Protein AF-A0A1C6R703-F1 (afdb_monomer_lite)

pLDDT: mean 78.06, std 10.55, range [42.03, 93.06]

Foldseek 3Di:
DPPPQFAADQDPVRVVVDPDDDDDPVVVVVVVVVVVVVVVVVVVVCPVPDAFKDKDKDKDKDKDWGWHDHVPRDIDIDIDIDIDIDIDIDGDDDPDPVPRDDDD

Radius of gyration: 22.9 Å; chains: 1; bounding box: 67×23×53 Å

Secondary structure (DSSP, 8-state):
-----PPBPPPHHHHHT----PPPHHHHHHHHHHHHHHHHHHHHHTTTT--SEEEEEEEEEEEEEEEEE-SSS-EEEEEEEEEEEEEEEEEPPPSSGGGS----

Structure (mmCIF, N/CA/C/O backbone):
data_AF-A0A1C6R703-F1
#
_entry.id   AF-A0A1C6R703-F1
#
loop_
_atom_site.group_PDB
_atom_site.id
_atom_site.type_symbol
_atom_site.label_atom_id
_atom_site.label_alt_id
_atom_site.label_comp_id
_atom_site.label_asym_id
_atom_site.label_entity_id
_atom_site.label_seq_id
_atom_site.pdbx_PDB_ins_code
_atom_site.Cartn_x
_atom_site.Cartn_y
_atom_site.Cartn_z
_atom_site.occupancy
_atom_site.B_iso_or_equiv
_atom_site.auth_seq_id
_atom_site.auth_comp_id
_atom_site.auth_asym_id
_atom_site.auth_atom_id
_atom_site.pdbx_PDB_model_num
ATOM 1 N N . MET A 1 1 ? -35.586 -1.135 3.241 1.00 42.03 1 MET A N 1
ATOM 2 C CA . MET A 1 1 ? -34.112 -1.097 3.143 1.00 42.03 1 MET A CA 1
ATOM 3 C C . MET A 1 1 ? -33.589 -1.514 4.502 1.00 42.03 1 MET A C 1
ATOM 5 O O . MET A 1 1 ? -34.088 -0.984 5.480 1.00 42.03 1 MET A O 1
ATOM 9 N N . SER A 1 2 ? -32.722 -2.524 4.595 1.00 45.53 2 SER A N 1
ATOM 10 C CA . SER A 1 2 ? -32.150 -2.909 5.892 1.00 45.53 2 SER A CA 1
ATOM 11 C C . SER A 1 2 ? -31.311 -1.736 6.383 1.00 45.53 2 SER A C 1
ATOM 13 O O . SER A 1 2 ? -30.311 -1.423 5.737 1.00 45.53 2 SER A O 1
ATOM 15 N N . ASP A 1 3 ? -31.726 -1.079 7.467 1.00 50.41 3 ASP A N 1
ATOM 16 C CA . ASP A 1 3 ? -30.932 -0.045 8.125 1.00 50.41 3 ASP A CA 1
ATOM 17 C C . ASP A 1 3 ? -29.556 -0.640 8.419 1.00 50.41 3 ASP A C 1
ATOM 19 O O . ASP A 1 3 ? -29.404 -1.520 9.274 1.00 50.41 3 ASP A O 1
ATOM 23 N N . LYS A 1 4 ? -28.546 -0.235 7.641 1.00 57.25 4 LYS A N 1
ATOM 24 C CA . LYS A 1 4 ? -27.158 -0.589 7.919 1.00 57.25 4 LYS A CA 1
ATOM 25 C C . LYS A 1 4 ? -26.849 0.037 9.271 1.00 57.25 4 LYS A C 1
ATOM 27 O O . LYS A 1 4 ? -26.627 1.241 9.346 1.00 57.25 4 LYS A O 1
ATOM 32 N N . LYS A 1 5 ? -26.892 -0.765 10.339 1.00 70.06 5 LYS A N 1
ATOM 33 C CA . LYS A 1 5 ? -26.511 -0.323 11.682 1.00 70.06 5 LYS A CA 1
ATOM 34 C C . LYS A 1 5 ? -25.097 0.243 11.595 1.00 70.06 5 LYS A C 1
ATOM 36 O O . LYS A 1 5 ? -24.144 -0.507 11.387 1.00 70.06 5 LYS A O 1
ATOM 41 N N . LEU A 1 6 ? -24.981 1.564 11.704 1.00 71.12 6 LEU A N 1
ATOM 42 C CA . LEU A 1 6 ? -23.689 2.226 11.792 1.00 71.12 6 LEU A CA 1
ATOM 43 C C . LEU A 1 6 ? -22.967 1.703 13.032 1.00 71.12 6 LEU A C 1
ATOM 45 O O . LEU A 1 6 ? -23.559 1.544 14.101 1.00 71.12 6 LEU A O 1
ATOM 49 N N . SER A 1 7 ? -21.681 1.414 12.876 1.00 78.06 7 SER A N 1
ATOM 50 C CA . SER A 1 7 ? -20.804 1.085 13.997 1.00 78.06 7 SER A CA 1
ATOM 51 C C . SER A 1 7 ? -20.750 2.243 14.989 1.00 78.06 7 SER A C 1
ATOM 53 O O . SER A 1 7 ? -20.774 3.395 14.575 1.00 78.06 7 SER A O 1
ATOM 55 N N . ARG A 1 8 ? -20.651 1.951 16.286 1.00 86.25 8 ARG A N 1
ATOM 56 C CA . ARG A 1 8 ? -20.421 2.958 17.333 1.00 86.25 8 ARG A CA 1
ATOM 57 C C . ARG A 1 8 ? -18.938 3.070 17.672 1.00 86.25 8 ARG A C 1
ATOM 59 O O . ARG A 1 8 ? -18.161 2.175 17.337 1.00 86.25 8 ARG A O 1
ATOM 66 N N . PHE A 1 9 ? -18.570 4.117 18.402 1.00 83.88 9 PHE A N 1
ATOM 67 C CA . PHE A 1 9 ? -17.266 4.172 19.054 1.00 83.88 9 PHE A CA 1
ATOM 68 C C . PHE A 1 9 ? -17.072 3.003 20.030 1.00 83.88 9 PHE A C 1
ATOM 70 O O . PHE A 1 9 ? -17.999 2.579 20.731 1.00 83.88 9 PHE A O 1
ATOM 77 N N . THR A 1 10 ? -15.841 2.498 20.076 1.00 85.62 10 THR A N 1
ATOM 78 C CA . THR A 1 10 ? -15.371 1.541 21.081 1.00 85.62 10 THR A CA 1
ATOM 79 C C . THR A 1 10 ? -15.441 2.174 22.471 1.00 85.62 10 THR A C 1
ATOM 81 O O . THR A 1 10 ? -14.956 3.298 22.646 1.00 85.62 10 THR A O 1
ATOM 84 N N . THR A 1 11 ? -16.009 1.471 23.457 1.00 87.06 11 THR A N 1
ATOM 85 C CA . THR A 1 11 ? -16.006 1.945 24.853 1.00 87.06 11 THR A CA 1
ATOM 86 C C . THR A 1 11 ? -14.586 1.920 25.439 1.00 87.06 11 THR A C 1
ATOM 88 O O . THR A 1 11 ? -13.704 1.265 24.876 1.00 87.06 11 THR A O 1
ATOM 91 N N . PRO A 1 12 ? -14.325 2.607 26.569 1.00 88.25 12 PRO A N 1
ATOM 92 C CA . PRO A 1 12 ? -13.030 2.520 27.246 1.00 88.25 12 PRO A CA 1
ATOM 93 C C . PRO A 1 12 ? -12.628 1.079 27.603 1.00 88.25 12 PRO A C 1
ATOM 95 O O . PRO A 1 12 ? -11.501 0.682 27.315 1.00 88.25 12 PRO A O 1
ATOM 98 N N . ASP A 1 13 ? -13.561 0.282 28.134 1.00 88.56 13 ASP A N 1
ATOM 99 C CA . ASP A 1 13 ? -13.310 -1.113 28.526 1.00 88.56 13 ASP A CA 1
ATOM 100 C C . ASP A 1 13 ? -13.034 -2.013 27.316 1.00 88.56 13 ASP A C 1
ATOM 102 O O . ASP A 1 13 ? -12.133 -2.847 27.335 1.00 88.56 13 ASP A O 1
ATOM 106 N N . GLU A 1 14 ? -13.777 -1.832 26.222 1.00 87.12 14 GLU A N 1
ATOM 107 C CA . GLU A 1 14 ? -13.518 -2.553 24.974 1.00 87.12 14 GLU A CA 1
ATOM 108 C C . GLU A 1 14 ? -12.159 -2.171 24.392 1.00 87.12 14 GLU A C 1
ATOM 110 O O . GLU A 1 14 ? -11.425 -3.041 23.934 1.00 87.12 14 GLU A O 1
ATOM 115 N N . ARG A 1 15 ? -11.795 -0.884 24.442 1.00 86.88 15 ARG A N 1
ATOM 116 C CA . ARG A 1 15 ? -10.514 -0.389 23.932 1.00 86.88 15 ARG A CA 1
ATOM 117 C C . ARG A 1 15 ? -9.337 -0.968 24.707 1.00 86.88 15 ARG A C 1
ATOM 119 O O . ARG A 1 15 ? -8.343 -1.318 24.083 1.00 86.88 15 ARG A O 1
ATOM 126 N N . ALA A 1 16 ? -9.461 -1.111 26.027 1.00 88.44 16 ALA A N 1
ATOM 127 C CA . ALA A 1 16 ? -8.446 -1.751 26.863 1.00 88.44 16 ALA A CA 1
ATOM 128 C C . ALA A 1 16 ? -8.216 -3.232 26.500 1.00 88.44 16 ALA A C 1
ATOM 130 O O . ALA A 1 16 ? -7.138 -3.762 26.748 1.00 88.44 16 ALA A O 1
ATOM 131 N N . ASN A 1 17 ? -9.207 -3.879 25.878 1.00 87.00 17 ASN A N 1
ATOM 132 C CA . ASN A 1 17 ? -9.140 -5.270 25.433 1.00 87.00 17 ASN A CA 1
ATOM 133 C C . ASN A 1 17 ? -8.705 -5.434 23.962 1.00 87.00 17 ASN A C 1
ATOM 135 O O . ASN A 1 17 ? -8.590 -6.564 23.486 1.00 87.00 17 ASN A O 1
ATOM 139 N N . ILE A 1 18 ? -8.467 -4.346 23.219 1.00 86.94 18 ILE A N 1
ATOM 140 C CA . ILE A 1 18 ? -7.965 -4.417 21.840 1.00 86.94 18 ILE A CA 1
ATOM 141 C C . ILE A 1 18 ? -6.448 -4.608 21.876 1.00 86.94 18 ILE A C 1
ATOM 143 O O . ILE A 1 18 ? -5.710 -3.716 22.283 1.00 86.94 18 ILE A O 1
ATOM 147 N N . SER A 1 19 ? -5.979 -5.759 21.396 1.00 83.62 19 SER A N 1
ATOM 148 C CA . SER A 1 19 ? -4.547 -6.065 21.280 1.00 83.62 19 SER A CA 1
ATOM 149 C C . SER A 1 19 ? -3.885 -5.453 20.041 1.00 83.62 19 SER A C 1
ATOM 151 O O . SER A 1 19 ? -2.666 -5.309 20.007 1.00 83.62 19 SER A O 1
ATOM 153 N N . GLY A 1 20 ? -4.670 -5.087 19.026 1.00 84.31 20 GLY A N 1
ATOM 154 C CA . GLY A 1 20 ? -4.177 -4.492 17.789 1.00 84.31 20 GLY A CA 1
ATOM 155 C C . GLY A 1 20 ? -5.220 -4.491 16.675 1.00 84.31 20 GLY A C 1
ATOM 156 O O . GLY A 1 20 ? -6.372 -4.883 16.870 1.00 84.31 20 GLY A O 1
ATOM 157 N N . ILE A 1 21 ? -4.797 -4.042 15.494 1.00 8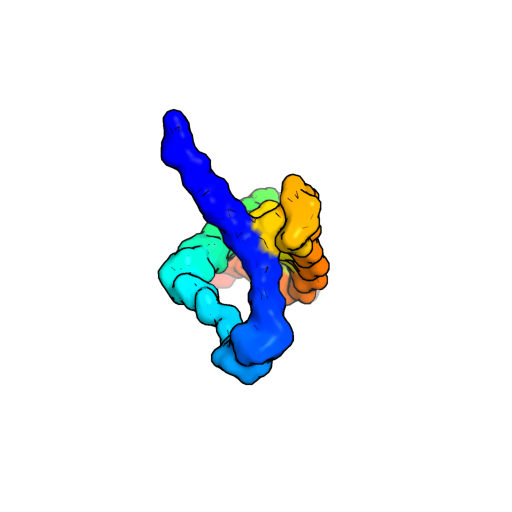5.38 21 ILE A N 1
ATOM 158 C CA . ILE A 1 21 ? -5.572 -4.107 14.254 1.00 85.38 21 ILE A CA 1
ATOM 159 C C . ILE A 1 21 ? -4.827 -5.050 13.316 1.00 85.38 21 ILE A C 1
ATOM 161 O O . ILE A 1 21 ? -3.684 -4.780 12.959 1.00 85.38 21 ILE A O 1
ATOM 165 N N . ASN A 1 22 ? -5.485 -6.133 12.909 1.00 88.31 22 ASN A N 1
ATOM 166 C CA . ASN A 1 22 ? -4.953 -7.032 11.893 1.00 88.31 22 ASN A CA 1
ATOM 167 C C . ASN A 1 22 ? -5.52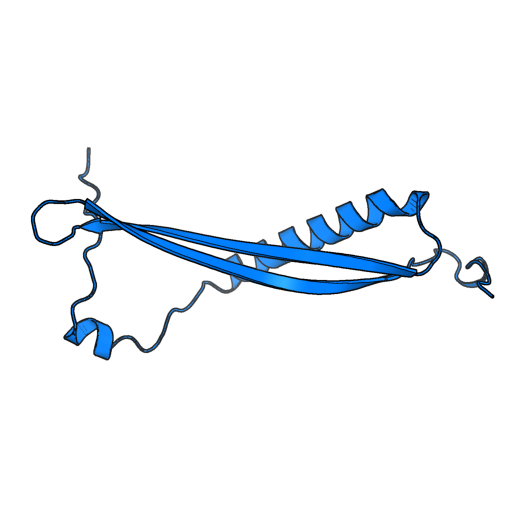1 -6.638 10.535 1.00 88.31 22 ASN A C 1
ATOM 169 O O . ASN A 1 22 ? -6.738 -6.516 10.371 1.00 88.31 22 ASN A O 1
ATOM 173 N N . LEU A 1 23 ? -4.629 -6.448 9.572 1.00 87.62 23 LEU A N 1
ATOM 174 C CA . LEU A 1 23 ? -5.000 -6.313 8.173 1.00 87.62 23 LEU A CA 1
ATOM 175 C C . LEU A 1 23 ? -5.063 -7.705 7.548 1.00 87.62 23 LEU A C 1
ATOM 177 O O . LEU A 1 23 ? -4.345 -8.614 7.960 1.00 87.62 23 LEU A O 1
ATOM 181 N N . ASN A 1 24 ? -5.939 -7.874 6.564 1.00 92.44 24 ASN A N 1
ATOM 182 C CA . ASN A 1 24 ? -5.965 -9.095 5.779 1.00 92.44 24 ASN A CA 1
ATOM 183 C C . ASN A 1 24 ? -4.708 -9.139 4.893 1.00 92.44 24 ASN A C 1
ATOM 185 O O . ASN A 1 24 ? -4.492 -8.241 4.082 1.00 92.44 24 ASN A O 1
ATOM 189 N N . GLU A 1 25 ? -3.893 -10.180 5.056 1.00 91.62 25 GLU A N 1
ATOM 190 C CA . GLU A 1 25 ? -2.612 -10.315 4.354 1.00 91.62 25 GLU A CA 1
ATOM 191 C C . GLU A 1 25 ? -2.780 -10.361 2.829 1.00 91.62 25 GLU A C 1
ATOM 193 O O . GLU A 1 25 ? -2.054 -9.666 2.123 1.00 91.62 25 GLU A O 1
ATOM 198 N N . SER A 1 26 ? -3.783 -11.080 2.307 1.00 93.06 26 SER A N 1
ATOM 199 C CA . SER A 1 26 ? -3.996 -11.162 0.856 1.00 93.06 26 SER A CA 1
ATOM 200 C C . SER A 1 26 ? -4.404 -9.825 0.243 1.00 93.06 26 SER A C 1
ATOM 202 O O . SER A 1 26 ? -3.995 -9.513 -0.876 1.00 93.06 26 SER A O 1
ATOM 204 N N . ASP A 1 27 ? -5.169 -9.016 0.981 1.00 91.19 27 ASP A N 1
ATOM 205 C CA . ASP A 1 27 ? -5.554 -7.681 0.520 1.00 91.19 27 ASP A CA 1
ATOM 206 C C . ASP A 1 27 ? -4.329 -6.756 0.494 1.00 91.19 27 ASP A C 1
ATOM 208 O O . ASP A 1 27 ? -4.106 -6.036 -0.482 1.00 91.19 27 ASP A O 1
ATOM 212 N N . VAL A 1 28 ? -3.496 -6.805 1.541 1.00 89.25 28 VAL A N 1
ATOM 213 C CA . VAL A 1 28 ? -2.246 -6.031 1.615 1.00 89.25 28 VAL A CA 1
ATOM 214 C C . VAL A 1 28 ? -1.310 -6.402 0.465 1.00 89.25 28 VAL A C 1
ATOM 216 O O . VAL A 1 28 ? -0.833 -5.513 -0.243 1.00 89.25 28 VAL A O 1
ATOM 219 N N . ASP A 1 29 ? -1.098 -7.694 0.220 1.00 92.56 29 ASP A N 1
ATOM 220 C CA . ASP A 1 29 ? -0.244 -8.178 -0.867 1.00 92.56 29 ASP A CA 1
ATOM 221 C C . ASP A 1 29 ? -0.752 -7.736 -2.243 1.00 92.56 29 ASP A C 1
ATOM 223 O O . ASP A 1 29 ? 0.035 -7.325 -3.105 1.00 92.56 29 ASP A O 1
ATOM 227 N N . GLN A 1 30 ? -2.071 -7.758 -2.455 1.00 90.69 30 GLN A N 1
ATOM 228 C CA . GLN A 1 30 ? -2.673 -7.267 -3.690 1.00 90.69 30 GLN A CA 1
ATOM 229 C C . GLN A 1 30 ? -2.379 -5.775 -3.901 1.00 90.69 30 GLN A C 1
ATOM 231 O O . GLN A 1 30 ? -1.960 -5.381 -4.995 1.00 90.69 30 GLN A O 1
ATOM 236 N N . PHE A 1 31 ? -2.544 -4.947 -2.867 1.00 88.75 31 PHE A N 1
ATOM 237 C CA . PHE A 1 31 ? -2.238 -3.516 -2.942 1.00 88.75 31 PHE A CA 1
ATOM 238 C C . PHE A 1 31 ? -0.751 -3.252 -3.210 1.00 88.75 31 PHE A C 1
ATOM 240 O O . PHE A 1 31 ? -0.414 -2.428 -4.065 1.00 88.75 31 PHE A O 1
ATOM 247 N N . LEU A 1 32 ? 0.146 -3.976 -2.537 1.00 88.81 32 LEU A N 1
ATOM 248 C CA . LEU A 1 32 ? 1.589 -3.859 -2.760 1.00 88.81 32 LEU A CA 1
ATOM 249 C C . LEU A 1 32 ? 1.984 -4.277 -4.184 1.00 88.81 32 LEU A C 1
ATOM 251 O O . LEU A 1 32 ? 2.821 -3.623 -4.810 1.00 88.81 32 LEU A O 1
ATOM 255 N N . SER A 1 33 ? 1.349 -5.317 -4.730 1.00 90.44 33 SER A N 1
ATOM 256 C CA . SER A 1 33 ? 1.542 -5.744 -6.119 1.00 90.44 33 SER A CA 1
ATOM 257 C C . SER A 1 33 ? 1.138 -4.648 -7.113 1.00 90.44 33 SER A C 1
ATOM 259 O O . SER A 1 33 ? 1.906 -4.322 -8.023 1.00 90.44 33 SER A O 1
ATOM 261 N N . MET A 1 34 ? -0.0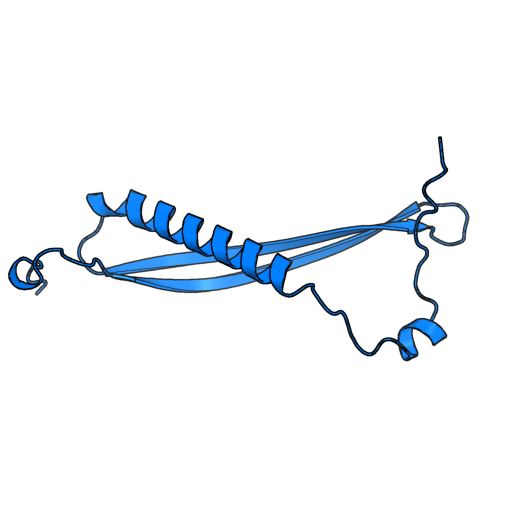14 -4.004 -6.902 1.00 88.31 34 MET A N 1
ATOM 262 C CA . MET A 1 34 ? -0.464 -2.879 -7.733 1.00 88.31 34 MET A CA 1
ATOM 263 C C . MET A 1 34 ? 0.498 -1.688 -7.656 1.00 88.31 34 MET A C 1
ATOM 265 O O . MET A 1 34 ? 0.851 -1.112 -8.686 1.00 88.31 34 MET A O 1
ATOM 269 N N . MET A 1 35 ? 0.973 -1.345 -6.455 1.00 87.19 35 MET A N 1
ATOM 270 C CA . MET A 1 35 ? 1.961 -0.280 -6.265 1.00 87.19 35 MET A CA 1
ATOM 271 C C . MET A 1 35 ? 3.263 -0.593 -7.012 1.00 87.19 35 MET A C 1
ATOM 273 O O . MET A 1 35 ? 3.783 0.259 -7.732 1.00 87.19 35 MET A O 1
ATOM 277 N N . LYS A 1 36 ? 3.757 -1.833 -6.912 1.00 87.06 36 LYS A N 1
ATOM 278 C CA . LYS A 1 36 ? 4.938 -2.292 -7.651 1.00 87.06 36 LYS A CA 1
ATOM 279 C C . LYS A 1 36 ? 4.750 -2.159 -9.164 1.00 87.06 36 LYS A C 1
ATOM 281 O O . LYS A 1 36 ? 5.650 -1.670 -9.842 1.00 87.06 36 LYS A O 1
ATOM 286 N N . GLN A 1 37 ? 3.598 -2.563 -9.699 1.00 87.44 37 GLN A N 1
ATOM 287 C CA . GLN A 1 37 ? 3.295 -2.417 -11.127 1.00 87.44 37 GLN A CA 1
ATOM 288 C C . GLN A 1 37 ? 3.254 -0.948 -11.563 1.00 87.44 37 GLN A C 1
ATOM 290 O O . GLN A 1 37 ? 3.818 -0.608 -12.601 1.00 87.44 37 GLN A O 1
ATOM 295 N N . GLY A 1 38 ? 2.650 -0.069 -10.758 1.00 82.88 38 GLY A N 1
ATOM 296 C CA . GLY A 1 38 ? 2.631 1.372 -11.014 1.00 82.88 38 GLY A CA 1
ATOM 297 C C . GLY A 1 38 ? 4.034 1.982 -11.041 1.00 82.88 38 GLY A C 1
ATOM 298 O O . GLY A 1 38 ? 4.356 2.732 -11.960 1.00 82.88 38 GLY A O 1
ATOM 299 N N . LEU A 1 39 ? 4.895 1.601 -10.090 1.00 82.25 39 LEU A N 1
ATOM 300 C CA . LEU A 1 39 ? 6.295 2.034 -10.045 1.00 82.25 39 LEU A CA 1
ATOM 301 C C . LEU A 1 39 ? 7.078 1.572 -11.274 1.00 82.25 39 LEU A C 1
ATOM 303 O O . LEU A 1 39 ? 7.790 2.374 -11.872 1.00 82.25 39 LEU A O 1
ATOM 307 N N . LEU A 1 40 ? 6.919 0.310 -11.681 1.00 83.69 40 LEU A N 1
ATOM 308 C CA . LEU A 1 40 ? 7.548 -0.211 -12.896 1.00 83.69 40 LEU A CA 1
ATOM 309 C C . LEU A 1 40 ? 7.050 0.530 -14.138 1.00 83.69 40 LEU A C 1
ATOM 311 O O . LEU A 1 40 ? 7.861 0.954 -14.951 1.00 83.69 40 LEU A O 1
ATOM 315 N N . SER A 1 41 ? 5.741 0.758 -14.259 1.00 82.81 41 SER A N 1
ATOM 316 C CA . SER A 1 41 ? 5.174 1.500 -15.388 1.00 82.81 41 SER A CA 1
ATOM 317 C C . SER A 1 41 ? 5.680 2.944 -15.443 1.00 82.81 41 SER A C 1
ATOM 319 O O . SER A 1 41 ? 5.980 3.440 -16.529 1.00 82.81 41 SER A O 1
ATOM 321 N N . ALA A 1 42 ? 5.784 3.622 -14.297 1.00 78.25 42 ALA A N 1
ATOM 322 C CA . ALA A 1 42 ? 6.333 4.972 -14.213 1.00 78.25 42 ALA A CA 1
ATOM 323 C C . ALA A 1 42 ? 7.824 4.985 -14.581 1.00 78.25 42 ALA A C 1
ATOM 325 O O . ALA A 1 42 ? 8.247 5.796 -15.398 1.00 78.25 42 ALA A O 1
ATOM 326 N N . ALA A 1 43 ? 8.609 4.041 -14.053 1.00 77.44 43 ALA A N 1
ATOM 327 C CA . ALA A 1 43 ? 10.021 3.876 -14.390 1.00 77.44 43 ALA A CA 1
ATOM 328 C C . ALA A 1 43 ? 10.226 3.620 -15.894 1.00 77.44 43 ALA A C 1
ATOM 330 O O . ALA A 1 43 ? 11.080 4.251 -16.515 1.00 77.44 43 ALA A O 1
ATOM 331 N N . SER A 1 44 ? 9.405 2.756 -16.500 1.00 76.06 44 SER A N 1
ATOM 332 C CA . SER A 1 44 ? 9.437 2.464 -17.937 1.00 76.06 44 SER A CA 1
ATOM 333 C C . SER A 1 44 ? 9.088 3.678 -18.798 1.00 76.06 44 SER A C 1
ATOM 335 O O . SER A 1 44 ? 9.658 3.835 -19.874 1.00 76.06 44 SER A O 1
ATOM 337 N N . ALA A 1 45 ? 8.212 4.576 -18.336 1.00 74.38 45 ALA A N 1
ATOM 338 C CA . ALA A 1 45 ? 7.929 5.821 -19.054 1.00 74.38 45 ALA A CA 1
ATOM 339 C C . ALA A 1 45 ? 9.167 6.736 -19.162 1.00 74.38 45 ALA A C 1
ATOM 341 O O . ALA A 1 45 ? 9.282 7.513 -20.109 1.00 74.38 45 ALA A O 1
ATOM 342 N N . HIS A 1 46 ? 10.117 6.612 -18.232 1.00 69.31 46 HIS A N 1
ATOM 343 C CA . HIS A 1 46 ? 11.379 7.352 -18.235 1.00 69.31 46 HIS A CA 1
ATOM 344 C C . HIS A 1 46 ? 12.528 6.622 -18.950 1.00 69.31 46 HIS A C 1
ATOM 346 O O . HIS A 1 46 ? 13.620 7.184 -19.065 1.00 69.31 46 HIS A O 1
ATOM 352 N N . ASP A 1 47 ? 12.299 5.419 -19.489 1.00 64.56 47 ASP A N 1
ATOM 353 C CA . ASP A 1 47 ? 13.341 4.623 -20.148 1.00 64.56 47 ASP A CA 1
ATOM 354 C C . ASP A 1 47 ? 13.937 5.341 -21.375 1.00 64.56 47 ASP A C 1
ATOM 356 O O . ASP A 1 47 ? 15.145 5.309 -21.602 1.00 64.56 47 ASP A O 1
ATOM 360 N N . ALA A 1 48 ? 13.135 6.116 -22.108 1.00 59.16 48 ALA A N 1
ATOM 361 C CA . ALA A 1 48 ? 13.635 6.922 -23.224 1.00 59.16 48 ALA A CA 1
ATOM 362 C C . ALA A 1 48 ? 14.400 8.195 -22.793 1.00 59.16 48 ALA A C 1
ATOM 364 O O . ALA A 1 48 ? 15.054 8.816 -23.628 1.00 59.16 48 ALA A O 1
ATOM 365 N N . ALA A 1 49 ? 14.311 8.607 -21.521 1.00 57.03 49 ALA A N 1
ATOM 366 C CA . ALA A 1 49 ? 14.706 9.945 -21.072 1.00 57.03 49 ALA A CA 1
ATOM 367 C C . ALA A 1 49 ? 15.965 10.000 -20.185 1.00 57.03 49 ALA A C 1
ATOM 369 O O . ALA A 1 49 ? 16.551 11.074 -20.068 1.00 57.03 49 ALA A O 1
ATOM 370 N N . VAL A 1 50 ? 16.395 8.894 -19.557 1.00 59.00 50 VAL A N 1
ATOM 371 C CA . VAL A 1 50 ? 17.494 8.916 -18.565 1.00 59.00 50 VAL A CA 1
ATOM 372 C C . VAL A 1 50 ? 18.557 7.843 -18.844 1.00 59.00 50 VAL A C 1
ATOM 374 O O . VAL A 1 50 ? 18.229 6.716 -19.222 1.00 59.00 50 VAL A O 1
ATOM 377 N N . GLN A 1 51 ? 19.840 8.191 -18.675 1.00 61.19 51 GLN A N 1
ATOM 378 C CA . GLN A 1 51 ? 20.972 7.254 -18.738 1.00 61.19 51 GLN A CA 1
ATOM 379 C C . GLN A 1 51 ? 21.048 6.398 -17.465 1.00 61.19 51 GLN A C 1
ATOM 381 O O . GLN A 1 51 ? 20.856 6.931 -16.382 1.00 61.19 51 GLN A O 1
ATOM 386 N N . ASP A 1 52 ? 21.333 5.100 -17.640 1.00 58.69 52 ASP A N 1
ATOM 387 C CA . ASP A 1 52 ? 21.698 3.998 -16.717 1.00 58.69 52 ASP A CA 1
ATOM 388 C C . ASP A 1 52 ? 21.257 3.959 -15.238 1.00 58.69 52 ASP A C 1
ATOM 390 O O . ASP A 1 52 ? 20.921 2.872 -14.762 1.00 58.69 52 ASP A O 1
ATOM 394 N N . ASN A 1 53 ? 21.230 5.078 -14.514 1.00 60.47 53 ASN A N 1
ATOM 395 C CA . ASN A 1 53 ? 20.841 5.178 -13.111 1.00 60.47 53 ASN A CA 1
ATOM 396 C C . ASN A 1 53 ? 19.932 6.391 -12.891 1.00 60.47 53 ASN A C 1
ATOM 398 O O . ASN A 1 53 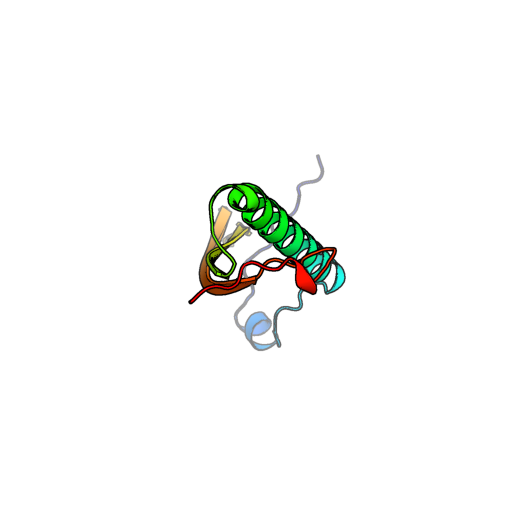? 20.315 7.524 -13.182 1.00 60.47 53 ASN A O 1
ATOM 402 N N . PHE A 1 54 ? 18.756 6.171 -12.306 1.00 69.25 54 PHE A N 1
ATOM 403 C CA . PHE A 1 54 ? 17.883 7.265 -11.888 1.00 69.25 54 PHE A CA 1
ATOM 404 C C . PHE A 1 54 ? 17.256 6.993 -10.522 1.00 69.25 54 PHE A C 1
ATOM 406 O O . PHE A 1 54 ? 16.923 5.859 -10.169 1.00 69.25 54 PHE A O 1
ATOM 413 N N . GLY A 1 55 ? 17.138 8.061 -9.733 1.00 63.44 55 GLY A N 1
ATOM 414 C CA . GLY A 1 55 ? 16.438 8.042 -8.456 1.00 63.44 55 GLY A CA 1
ATOM 415 C C . GLY A 1 55 ? 14.951 8.276 -8.679 1.00 63.44 55 GLY A C 1
ATOM 416 O O . GLY A 1 55 ? 14.564 9.269 -9.296 1.00 63.44 55 GLY A O 1
ATOM 417 N N . LEU A 1 56 ? 14.119 7.372 -8.173 1.00 67.00 56 LEU A N 1
ATOM 418 C CA . LEU A 1 56 ? 12.678 7.552 -8.101 1.00 67.00 56 LEU A CA 1
ATOM 419 C C . LEU A 1 56 ? 12.306 7.924 -6.672 1.00 67.00 56 LEU A C 1
ATOM 421 O O . LEU A 1 56 ? 12.629 7.212 -5.722 1.00 67.00 56 LEU A O 1
ATOM 425 N N . ARG A 1 57 ? 11.586 9.030 -6.516 1.00 68.94 57 ARG A N 1
ATOM 426 C CA . ARG A 1 57 ? 10.904 9.342 -5.264 1.00 68.94 57 ARG A CA 1
ATOM 427 C C . ARG A 1 57 ? 9.462 8.872 -5.381 1.00 68.94 57 ARG A C 1
ATOM 429 O O . ARG A 1 57 ? 8.769 9.280 -6.311 1.00 68.94 57 ARG A O 1
ATOM 436 N N . ALA A 1 58 ? 9.028 8.032 -4.448 1.00 69.62 58 ALA A N 1
ATOM 437 C CA . ALA A 1 58 ? 7.639 7.609 -4.346 1.00 69.62 58 ALA A CA 1
ATOM 438 C C . ALA A 1 58 ? 7.088 8.046 -2.987 1.00 69.62 58 ALA A C 1
ATOM 440 O O . ALA A 1 58 ? 7.654 7.716 -1.944 1.00 69.62 58 ALA A O 1
ATOM 441 N N . ASP A 1 59 ? 5.982 8.784 -3.012 1.00 73.62 59 ASP A N 1
ATOM 442 C CA . ASP A 1 59 ? 5.249 9.167 -1.812 1.00 73.62 59 ASP A CA 1
ATOM 443 C C . ASP A 1 59 ? 3.942 8.358 -1.765 1.00 73.62 59 ASP A C 1
ATOM 445 O O . ASP A 1 59 ? 3.177 8.333 -2.734 1.00 73.62 59 ASP A O 1
ATOM 449 N N . VAL A 1 60 ? 3.686 7.676 -0.647 1.00 76.19 60 VAL A N 1
ATOM 450 C CA . VAL A 1 60 ? 2.476 6.877 -0.424 1.00 76.19 60 VAL A CA 1
ATOM 451 C C . VAL A 1 60 ? 1.602 7.603 0.590 1.00 76.19 60 VAL A C 1
ATOM 453 O O . VAL A 1 60 ? 2.045 7.962 1.680 1.00 76.19 60 VAL A O 1
ATOM 456 N N . SER A 1 61 ? 0.335 7.815 0.238 1.00 76.12 61 SER A N 1
ATOM 457 C CA . SER A 1 61 ? -0.649 8.409 1.144 1.00 76.12 61 SER A CA 1
ATOM 458 C C . SER A 1 61 ? -1.744 7.405 1.466 1.00 76.12 61 SER A C 1
ATOM 460 O O . SER A 1 61 ? -2.322 6.792 0.567 1.00 76.12 61 SER A O 1
ATOM 462 N N . VAL A 1 62 ? -2.023 7.238 2.756 1.00 78.81 62 VAL A N 1
ATOM 463 C CA . VAL A 1 62 ? -3.090 6.375 3.256 1.00 78.81 62 VAL A CA 1
ATOM 464 C C . VAL A 1 62 ? -4.121 7.257 3.942 1.00 78.81 62 VAL A C 1
ATOM 466 O O . VAL A 1 62 ? -3.812 7.999 4.876 1.00 78.81 62 VAL A O 1
ATOM 469 N N . ARG A 1 63 ? -5.365 7.179 3.465 1.00 83.00 63 ARG A N 1
ATOM 470 C CA . ARG A 1 63 ? -6.523 7.828 4.080 1.00 83.00 63 ARG A CA 1
ATOM 471 C C . ARG A 1 63 ? -7.536 6.761 4.456 1.00 83.00 63 ARG A C 1
ATOM 473 O O . ARG A 1 63 ? -7.971 5.999 3.598 1.00 83.00 63 ARG A O 1
ATOM 480 N N . LEU A 1 64 ? -7.927 6.744 5.723 1.00 81.50 64 LEU A N 1
ATOM 481 C CA . LEU A 1 64 ? -8.997 5.893 6.228 1.00 81.50 64 LEU A CA 1
ATOM 482 C C . LEU A 1 64 ? -10.102 6.791 6.768 1.00 81.50 64 LEU A C 1
ATOM 484 O O . LEU A 1 64 ? -9.828 7.655 7.600 1.00 81.50 64 LEU A O 1
ATOM 488 N N . SER A 1 65 ? -11.333 6.582 6.304 1.00 83.75 65 SER A N 1
ATOM 489 C CA . SER A 1 65 ? -12.516 7.220 6.874 1.00 83.75 65 SER A CA 1
ATOM 490 C C . SER A 1 65 ? -13.575 6.182 7.226 1.00 83.75 65 SER A C 1
ATOM 492 O O . SER A 1 65 ? -13.758 5.177 6.529 1.00 83.75 65 SER A O 1
ATOM 494 N N . ARG A 1 66 ? -14.256 6.387 8.355 1.00 82.50 66 ARG A N 1
ATOM 495 C CA . ARG A 1 66 ? -15.367 5.533 8.777 1.00 82.50 66 ARG A CA 1
ATOM 496 C C . ARG A 1 66 ? -16.462 6.358 9.451 1.00 82.50 66 ARG A C 1
ATOM 498 O O . ARG A 1 66 ? -16.196 6.949 10.499 1.00 82.50 66 ARG A O 1
ATOM 505 N N . PRO A 1 67 ? -17.704 6.328 8.937 1.00 83.88 67 PRO A N 1
ATOM 506 C CA . PRO A 1 67 ? -18.833 6.899 9.651 1.00 83.88 67 PRO A CA 1
ATOM 507 C C . PRO A 1 67 ? -19.185 6.021 10.856 1.00 83.88 67 PRO A C 1
ATOM 509 O O . PRO A 1 67 ? -19.285 4.790 10.757 1.00 83.88 67 PRO A O 1
ATOM 512 N N . VAL A 1 68 ? -19.389 6.659 12.001 1.00 85.88 68 VAL A N 1
ATOM 513 C CA . VAL A 1 68 ? -19.777 6.013 13.253 1.00 85.88 68 VAL A CA 1
ATOM 514 C C . VAL A 1 68 ? -20.918 6.768 13.922 1.00 85.88 68 VAL A C 1
ATOM 516 O O . VAL A 1 68 ? -21.063 7.976 13.774 1.00 85.88 68 VAL A O 1
ATOM 519 N N . ASN A 1 69 ? -21.746 6.045 14.668 1.00 83.94 69 ASN A N 1
ATOM 520 C CA . ASN A 1 69 ? -22.741 6.654 15.538 1.00 83.94 69 ASN A CA 1
ATOM 521 C C . ASN A 1 69 ? -22.040 7.241 16.776 1.00 83.94 69 ASN A C 1
ATOM 523 O O . ASN A 1 69 ? -21.258 6.541 17.431 1.00 83.94 69 ASN A O 1
ATOM 527 N N . ASP A 1 70 ? -22.322 8.506 17.083 1.00 80.62 70 ASP A N 1
ATOM 528 C CA . ASP A 1 70 ? -21.709 9.248 18.194 1.00 80.62 70 ASP A CA 1
ATOM 529 C C . ASP A 1 70 ? -22.326 8.949 19.575 1.00 80.62 70 ASP A C 1
ATOM 531 O O . ASP A 1 70 ? -21.818 9.402 20.599 1.00 80.62 70 ASP A O 1
ATOM 535 N N . GLY A 1 71 ? -23.401 8.158 19.621 1.00 75.88 71 GLY A N 1
ATOM 536 C CA . GLY A 1 71 ? -24.123 7.804 20.843 1.00 75.88 71 GLY A CA 1
ATOM 537 C C . GLY A 1 71 ? -25.129 8.856 21.323 1.00 75.88 71 GLY A C 1
ATOM 538 O O . GLY A 1 71 ? -25.850 8.589 22.282 1.00 75.88 71 GLY A O 1
ATOM 539 N N . GLN A 1 72 ? -25.227 10.010 20.658 1.00 78.88 72 GLN A N 1
ATOM 540 C CA . GLN A 1 72 ? -26.178 11.097 20.942 1.00 78.88 72 GLN A CA 1
ATOM 541 C C . GLN A 1 72 ? -27.240 11.254 19.840 1.00 78.88 72 GLN A C 1
ATOM 543 O O . GLN A 1 72 ? -28.017 12.207 19.842 1.00 78.88 72 GLN A O 1
ATOM 548 N N . GLY A 1 73 ? -27.302 10.295 18.912 1.00 74.00 73 GLY A N 1
ATOM 549 C CA . GLY A 1 73 ? -28.219 10.316 17.772 1.00 74.00 73 GLY A CA 1
ATOM 550 C C . GLY A 1 73 ? -27.638 10.988 16.527 1.00 74.00 73 GLY A C 1
ATOM 551 O O . GLY A 1 73 ? -28.358 11.125 15.539 1.00 74.00 73 GLY A O 1
ATOM 552 N N . GLY A 1 74 ? -26.359 11.372 16.551 1.00 77.69 74 GLY A N 1
ATOM 553 C CA . GLY A 1 74 ? -25.631 11.923 15.416 1.00 77.69 74 GLY A CA 1
ATOM 554 C C . GLY A 1 74 ? -24.676 10.921 14.759 1.00 77.69 74 GLY A C 1
ATOM 555 O O . GLY A 1 74 ? -24.465 9.787 15.211 1.00 77.69 74 GLY A O 1
ATOM 556 N N . ILE A 1 75 ? -24.117 11.350 13.628 1.00 83.94 75 ILE A N 1
ATOM 557 C CA . ILE A 1 75 ? -23.110 10.616 12.861 1.00 83.94 75 ILE A CA 1
ATOM 558 C C . ILE A 1 75 ? -21.818 11.426 12.925 1.00 83.94 75 ILE A C 1
ATOM 560 O O . ILE A 1 75 ? -21.801 12.592 12.537 1.00 83.94 75 ILE A O 1
ATOM 564 N N . ALA A 1 76 ? -20.744 10.792 13.385 1.00 81.44 76 ALA A N 1
ATOM 565 C CA . ALA A 1 76 ? -19.393 11.334 13.357 1.00 81.44 76 ALA A CA 1
ATOM 566 C C . ALA A 1 76 ? -18.551 10.588 12.314 1.00 81.44 76 ALA A C 1
ATOM 568 O O . ALA A 1 76 ? -18.763 9.399 12.069 1.00 81.44 76 ALA A O 1
ATOM 569 N N . GLU A 1 77 ? -17.576 11.267 11.716 1.00 83.75 77 GLU A N 1
ATOM 570 C CA . GLU A 1 77 ? -16.620 10.655 10.794 1.00 83.75 77 GLU A CA 1
ATOM 571 C C . GLU A 1 77 ? -15.263 10.511 11.482 1.00 83.75 77 GLU A C 1
ATOM 573 O O . GLU A 1 77 ? -14.696 11.479 11.988 1.00 83.75 77 GLU A O 1
ATOM 578 N N . VAL A 1 78 ? -14.758 9.279 11.550 1.00 82.06 78 VAL A N 1
ATOM 579 C CA . VAL A 1 78 ? -13.396 9.013 12.012 1.00 82.06 78 VAL A CA 1
ATOM 580 C C . VAL A 1 78 ? -12.500 9.037 10.794 1.00 82.06 78 VAL A C 1
ATOM 582 O O . VAL A 1 78 ? -12.528 8.094 10.007 1.00 82.06 78 VAL A O 1
ATOM 585 N N . GLU A 1 79 ? -11.719 10.101 10.654 1.00 85.44 79 GLU A N 1
ATOM 586 C CA . GLU A 1 79 ? -10.731 10.241 9.592 1.00 85.44 79 GLU A CA 1
ATOM 587 C C . GLU A 1 79 ? -9.316 10.147 10.153 1.00 85.44 79 GLU A C 1
ATOM 589 O O . GLU A 1 79 ? -8.988 10.687 11.210 1.00 85.44 79 GLU A O 1
ATOM 594 N N . THR A 1 80 ? -8.444 9.453 9.434 1.00 85.06 80 THR A N 1
ATOM 595 C CA . THR A 1 80 ? -7.007 9.476 9.693 1.00 85.06 80 THR A CA 1
ATOM 596 C C . THR A 1 80 ? -6.271 9.536 8.369 1.00 85.06 80 THR A C 1
ATOM 598 O O . THR A 1 80 ? -6.624 8.852 7.405 1.00 85.06 80 THR A O 1
ATOM 601 N N . PHE A 1 81 ? -5.252 10.388 8.332 1.00 84.00 81 PHE A N 1
ATOM 602 C CA . PHE A 1 81 ? -4.389 10.580 7.183 1.00 84.00 81 PHE A CA 1
ATOM 603 C C . PHE A 1 81 ? -2.940 10.390 7.608 1.00 84.00 81 PHE A C 1
ATOM 605 O O . PHE A 1 81 ? -2.488 10.991 8.584 1.00 84.00 81 PHE A O 1
ATOM 612 N N . THR A 1 82 ? -2.215 9.575 6.852 1.00 80.94 82 THR A N 1
ATOM 613 C CA . THR A 1 82 ? -0.783 9.363 7.040 1.00 80.94 82 THR A CA 1
ATOM 614 C C . THR A 1 82 ? -0.104 9.392 5.679 1.00 80.94 82 THR A C 1
ATOM 616 O O . THR A 1 82 ? -0.616 8.838 4.704 1.00 80.94 82 THR A O 1
ATOM 619 N N . MET A 1 83 ? 1.037 10.070 5.613 1.00 76.00 83 MET A N 1
ATOM 620 C CA . MET A 1 83 ? 1.870 10.153 4.422 1.00 76.00 83 MET A CA 1
ATOM 621 C C . MET A 1 83 ? 3.254 9.632 4.781 1.00 76.00 83 MET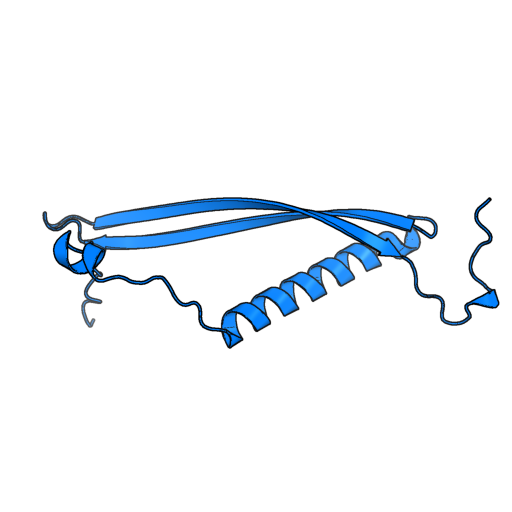 A C 1
ATOM 623 O O . MET A 1 83 ? 3.895 10.171 5.678 1.00 76.00 83 MET A O 1
ATOM 627 N N . GLU A 1 84 ? 3.690 8.602 4.069 1.00 77.44 84 GLU A N 1
ATOM 628 C CA . GLU A 1 84 ? 5.009 7.994 4.215 1.00 77.44 84 GLU A CA 1
ATOM 629 C C . GLU A 1 84 ? 5.735 8.099 2.871 1.00 77.44 84 GLU A C 1
ATOM 631 O O . GLU A 1 84 ? 5.139 7.888 1.811 1.00 77.44 84 GLU A O 1
ATOM 636 N N . GLY A 1 85 ? 7.016 8.460 2.898 1.00 74.81 85 GLY A N 1
ATOM 637 C CA . GLY A 1 85 ? 7.818 8.679 1.694 1.00 74.81 85 GLY A C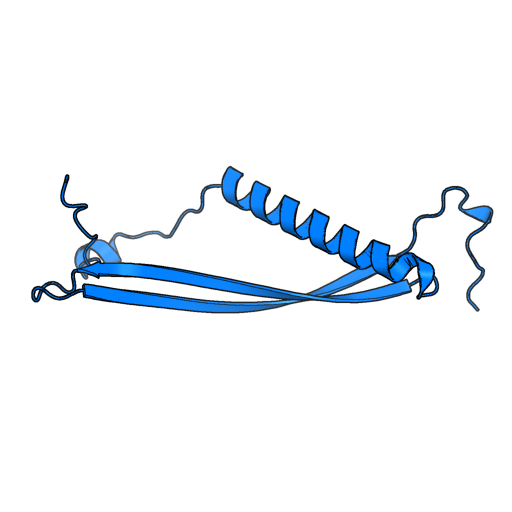A 1
ATOM 638 C C . GLY A 1 85 ? 9.117 7.885 1.725 1.00 74.81 85 GLY A C 1
ATOM 639 O O . GLY A 1 85 ? 9.710 7.691 2.785 1.00 74.81 85 GLY A O 1
ATOM 640 N N . GLY A 1 86 ? 9.574 7.447 0.552 1.00 72.44 86 GLY A N 1
ATOM 641 C CA . GLY A 1 86 ? 10.824 6.707 0.403 1.00 72.44 86 GLY A CA 1
ATOM 642 C C . GLY A 1 86 ? 11.512 6.966 -0.936 1.00 72.44 86 GLY A C 1
ATOM 643 O O . GLY A 1 86 ? 10.892 7.390 -1.915 1.00 72.44 86 GLY A O 1
ATOM 644 N N . GLU A 1 87 ? 12.818 6.706 -0.974 1.00 72.44 87 GLU A N 1
ATOM 645 C CA . GLU A 1 87 ? 13.607 6.727 -2.205 1.00 72.44 87 GLU A CA 1
ATOM 646 C C . GLU A 1 87 ? 13.764 5.302 -2.744 1.00 72.44 87 GLU A C 1
ATOM 648 O O . GLU A 1 87 ? 14.133 4.381 -2.014 1.00 72.44 87 GLU A O 1
ATOM 653 N N . ILE A 1 88 ? 13.498 5.129 -4.036 1.00 72.75 88 ILE A N 1
ATOM 654 C CA . ILE A 1 88 ? 13.663 3.871 -4.756 1.00 72.75 88 ILE A CA 1
ATOM 655 C C . ILE A 1 88 ? 14.710 4.092 -5.842 1.00 72.75 88 ILE A C 1
ATOM 657 O O . ILE A 1 88 ? 14.576 4.963 -6.701 1.00 72.75 88 ILE A O 1
ATOM 661 N N . ARG A 1 89 ? 15.766 3.279 -5.823 1.00 72.94 89 ARG A N 1
ATOM 662 C CA . ARG A 1 89 ? 16.774 3.276 -6.886 1.00 72.94 89 ARG A CA 1
ATOM 663 C C . ARG A 1 89 ? 16.317 2.360 -8.010 1.00 72.94 89 ARG A C 1
ATOM 665 O O . ARG A 1 89 ? 15.950 1.216 -7.750 1.00 72.94 89 ARG A O 1
ATOM 672 N N . ALA A 1 90 ? 16.372 2.858 -9.240 1.00 72.06 90 ALA A N 1
ATOM 673 C CA . ALA A 1 90 ? 16.091 2.080 -10.435 1.00 72.06 90 ALA A CA 1
ATOM 674 C C . ALA A 1 90 ? 17.331 2.032 -11.336 1.00 72.06 90 ALA A C 1
ATOM 676 O O . ALA A 1 90 ? 18.052 3.021 -11.494 1.00 72.06 90 ALA A O 1
ATOM 677 N N . SER A 1 91 ? 17.565 0.865 -11.930 1.00 72.94 91 SER A N 1
ATOM 678 C CA . SER A 1 91 ? 18.639 0.615 -12.888 1.00 72.94 91 SER A CA 1
ATOM 679 C C . SER A 1 91 ? 18.073 -0.092 -14.107 1.00 72.94 91 SER A C 1
ATOM 681 O O . SER A 1 91 ? 17.167 -0.917 -13.979 1.00 72.94 91 SER A O 1
ATOM 683 N N . LYS A 1 92 ? 18.626 0.199 -15.284 1.00 77.69 92 LYS A N 1
ATOM 684 C CA . LYS A 1 92 ? 18.233 -0.489 -16.515 1.00 77.69 92 LYS A CA 1
ATOM 685 C C . LYS A 1 92 ? 18.804 -1.904 -16.559 1.00 77.69 92 LYS A C 1
ATOM 687 O O . LYS A 1 92 ? 19.984 -2.111 -16.271 1.00 77.69 92 LYS A O 1
ATOM 692 N N . GLU A 1 93 ? 17.980 -2.857 -16.978 1.00 77.12 93 GLU A N 1
ATOM 693 C CA . GLU A 1 93 ? 18.413 -4.209 -17.331 1.00 77.12 93 GLU A CA 1
ATOM 694 C C . GLU A 1 93 ? 18.534 -4.319 -18.855 1.00 77.12 93 GLU A C 1
ATOM 696 O O . GLU A 1 93 ? 17.586 -4.049 -19.592 1.00 77.12 93 GLU A O 1
ATOM 701 N N . TYR A 1 94 ? 19.719 -4.698 -19.335 1.00 77.62 94 TYR A N 1
ATOM 702 C CA . TYR A 1 94 ? 20.009 -4.830 -20.762 1.00 77.62 94 TYR A CA 1
ATOM 703 C C . TYR A 1 94 ? 19.865 -6.283 -21.200 1.00 77.62 94 TYR A C 1
ATOM 705 O O . TYR A 1 94 ? 20.424 -7.179 -20.571 1.00 77.62 94 TYR A O 1
ATOM 713 N N . ILE A 1 95 ? 19.182 -6.503 -22.328 1.00 83.00 95 ILE A N 1
ATOM 714 C CA . ILE A 1 95 ? 19.046 -7.833 -22.951 1.00 83.00 95 ILE A CA 1
ATOM 715 C C . ILE A 1 95 ? 20.426 -8.438 -23.262 1.00 83.00 95 ILE A C 1
ATOM 717 O O . ILE A 1 95 ? 20.625 -9.641 -23.124 1.00 83.00 95 ILE A O 1
ATOM 721 N N . ASP A 1 96 ? 21.383 -7.596 -23.660 1.00 85.94 96 ASP A N 1
ATOM 722 C CA . ASP A 1 96 ? 22.791 -7.951 -23.819 1.00 85.94 96 ASP A CA 1
ATOM 723 C C . ASP A 1 96 ? 23.634 -7.066 -22.884 1.00 85.94 96 ASP A C 1
ATOM 725 O O . ASP A 1 96 ? 23.844 -5.886 -23.189 1.00 85.94 96 ASP A O 1
ATOM 729 N N . PRO A 1 97 ? 24.115 -7.599 -21.745 1.00 80.25 97 PRO A N 1
ATOM 730 C CA . PRO A 1 97 ? 24.901 -6.834 -20.781 1.00 80.25 97 PRO A CA 1
ATOM 731 C C . PRO A 1 97 ? 26.172 -6.214 -21.373 1.00 80.25 97 PRO A C 1
ATOM 733 O O . PRO A 1 97 ? 26.611 -5.170 -20.897 1.00 80.25 97 PRO A O 1
ATOM 736 N N . ALA A 1 98 ? 26.747 -6.810 -22.425 1.00 82.50 98 ALA A N 1
ATOM 737 C CA . ALA A 1 98 ? 27.946 -6.288 -23.081 1.00 82.50 98 ALA A CA 1
ATOM 738 C C . ALA A 1 98 ? 27.677 -5.009 -23.893 1.00 82.50 98 ALA A C 1
ATOM 740 O O . ALA A 1 98 ? 28.614 -4.308 -24.265 1.00 82.50 98 ALA A O 1
ATOM 741 N N . LYS A 1 99 ? 26.403 -4.697 -24.164 1.00 80.69 99 LYS A N 1
ATOM 742 C CA . LYS A 1 99 ? 25.966 -3.474 -24.857 1.00 80.69 99 LYS A CA 1
ATOM 743 C C . LYS A 1 99 ? 25.531 -2.365 -23.907 1.00 80.69 99 LYS A C 1
ATOM 745 O O . LYS A 1 99 ? 25.041 -1.335 -24.373 1.00 80.69 99 LYS A O 1
ATOM 750 N N . LYS A 1 100 ? 25.676 -2.565 -22.596 1.00 78.75 100 LYS A N 1
ATOM 751 C CA . LYS A 1 100 ? 25.426 -1.512 -21.616 1.00 78.75 100 LYS A CA 1
ATOM 752 C C . LYS A 1 100 ? 26.327 -0.300 -21.929 1.00 78.75 100 LYS A C 1
ATOM 754 O O . LYS A 1 100 ? 27.514 -0.506 -22.196 1.00 78.75 100 LYS A O 1
ATOM 759 N N . PRO A 1 101 ? 25.802 0.940 -21.925 1.00 72.81 101 PRO A N 1
ATOM 760 C CA . PRO A 1 101 ? 26.617 2.135 -22.085 1.00 72.81 101 PRO A CA 1
ATOM 761 C C . PRO A 1 101 ? 27.741 2.151 -21.050 1.00 72.81 101 PRO A C 1
ATOM 763 O O . PRO A 1 101 ? 27.514 1.899 -19.868 1.00 72.81 101 PRO A O 1
ATOM 766 N N . ILE A 1 102 ? 28.960 2.449 -21.489 1.00 71.31 102 ILE A N 1
ATOM 767 C CA . ILE A 1 102 ? 30.046 2.751 -20.561 1.00 71.31 102 ILE A CA 1
ATOM 768 C C . ILE A 1 102 ? 29.803 4.190 -20.113 1.00 71.31 102 ILE A C 1
ATOM 770 O O . ILE A 1 102 ? 29.911 5.118 -20.913 1.00 71.31 102 ILE A O 1
ATOM 774 N N . VAL A 1 103 ? 29.365 4.346 -18.870 1.00 63.59 103 VAL A N 1
ATOM 775 C CA . VAL A 1 103 ? 29.226 5.649 -18.219 1.00 63.59 103 VAL A CA 1
ATOM 776 C C . VAL A 1 103 ? 30.567 5.931 -17.540 1.00 63.59 103 VAL A C 1
ATOM 778 O O . VAL A 1 103 ? 30.962 5.144 -16.679 1.00 63.59 103 VAL A O 1
ATOM 781 N N . ASP A 1 104 ? 31.275 6.975 -17.982 1.00 55.88 104 ASP A N 1
ATOM 782 C CA . ASP A 1 104 ? 32.508 7.470 -17.338 1.00 55.88 104 ASP A CA 1
ATOM 783 C C . ASP A 1 104 ? 32.229 8.067 -15.947 1.00 55.88 104 ASP A C 1
ATOM 785 O O . ASP A 1 104 ? 31.169 8.722 -15.776 1.00 55.88 104 ASP A O 1
#

Sequence (104 aa):
MSDKKLSRFTTPDERANISGINLNESDVDQFLSMMKQGLLSAASAHDAAVQDNFGLRADVSVRLSRPVNDGQGGIAEVETFTMEGGEIRASKEYIDPAKKPIVD